Protein AF-A0A962DVQ3-F1 (afdb_monomer)

Mean predicted aligned error: 4.38 Å

Secondary structure (DSSP, 8-state):
--PSSSSS-EE-SS-EE--GGGHHHHHHHHHHHHHH-EEEE-TTT-PEEEEEEEES-TTS-----TT-SEEEEEEHHHHHHHHHHS---HHHHHHHHHHHHHHS---HHHH-TTHHHHHHHS---

Nearest PDB structures (foldseek):
  3wpa-assembly1_A  TM=2.291E-01  e=8.989E+00  Acinetobacter sp. Tol 5

Structure (mmCIF, N/CA/C/O backbone):
data_AF-A0A962DVQ3-F1
#
_entry.id   AF-A0A962DVQ3-F1
#
loop_
_atom_site.group_PDB
_atom_site.id
_atom_site.type_symbol
_atom_site.label_atom_id
_atom_site.label_alt_id
_atom_site.label_comp_id
_atom_site.label_asym_id
_atom_site.label_entity_id
_atom_site.label_seq_id
_atom_site.pdbx_PDB_ins_code
_atom_site.Cartn_x
_atom_site.Cartn_y
_atom_site.Cartn_z
_atom_site.occupancy
_atom_site.B_iso_or_equiv
_atom_site.auth_seq_id
_atom_site.auth_comp_id
_atom_site.auth_asym_id
_atom_site.auth_atom_id
_atom_site.pdbx_PDB_model_num
ATOM 1 N N . SER A 1 1 ? -4.264 12.320 -18.653 1.00 57.38 1 SER A N 1
ATOM 2 C CA . SER A 1 1 ? -4.548 10.875 -18.748 1.00 57.38 1 SER A CA 1
ATOM 3 C C . SER A 1 1 ? -4.050 10.388 -20.099 1.00 57.38 1 SER A C 1
ATOM 5 O O . SER A 1 1 ? -4.291 11.071 -21.086 1.00 57.38 1 SER A O 1
ATOM 7 N N . GLY A 1 2 ? -3.278 9.299 -20.144 1.00 62.03 2 GLY A N 1
ATOM 8 C CA . GLY A 1 2 ? -2.716 8.741 -21.387 1.00 62.03 2 GLY A CA 1
ATOM 9 C C . GLY A 1 2 ? -3.375 7.429 -21.812 1.00 62.03 2 GLY A C 1
ATOM 10 O O . GLY A 1 2 ? -4.384 7.027 -21.242 1.00 62.03 2 GLY A O 1
ATOM 11 N N . VAL A 1 3 ? -2.816 6.777 -22.833 1.00 67.75 3 VAL A N 1
ATOM 12 C CA . VAL A 1 3 ? -3.316 5.503 -23.381 1.00 67.75 3 VAL A CA 1
ATOM 13 C C . VAL A 1 3 ? -2.930 4.340 -22.461 1.00 67.75 3 VAL A C 1
ATOM 15 O O . VAL A 1 3 ? -1.868 4.362 -21.840 1.00 67.75 3 VAL A O 1
ATOM 18 N N . TYR A 1 4 ? -3.798 3.333 -22.364 1.00 65.19 4 TYR A N 1
ATOM 19 C CA . TYR A 1 4 ? -3.540 2.111 -21.606 1.00 65.19 4 TYR A CA 1
ATOM 20 C C . TYR A 1 4 ? -2.969 0.998 -22.499 1.00 65.19 4 TYR A C 1
ATOM 22 O O . TYR A 1 4 ? -3.558 0.740 -23.551 1.00 65.19 4 TYR A O 1
ATOM 30 N N . PRO A 1 5 ? -1.916 0.278 -22.066 1.00 63.97 5 PRO A N 1
ATOM 31 C CA . PRO A 1 5 ? -0.970 0.623 -20.994 1.00 63.97 5 PRO A CA 1
ATOM 32 C C . PRO A 1 5 ? 0.000 1.747 -21.431 1.00 63.97 5 PRO A C 1
ATOM 34 O O . PRO A 1 5 ? 0.342 1.834 -22.607 1.00 63.97 5 PRO A O 1
ATOM 37 N N . GLY A 1 6 ? 0.473 2.604 -20.509 1.00 65.12 6 GLY A N 1
ATOM 38 C CA . GLY A 1 6 ? 1.321 3.749 -20.888 1.00 65.12 6 GLY A CA 1
ATOM 39 C C . GLY A 1 6 ? 2.085 4.452 -19.756 1.00 65.12 6 GLY A C 1
ATOM 40 O O . GLY A 1 6 ? 1.982 4.096 -18.583 1.00 65.12 6 GLY A O 1
ATOM 41 N N . ASN A 1 7 ? 2.858 5.483 -20.123 1.00 80.00 7 ASN A N 1
ATOM 42 C CA . ASN A 1 7 ? 3.750 6.256 -19.235 1.00 80.00 7 ASN A CA 1
ATOM 43 C C . ASN A 1 7 ? 3.019 7.360 -18.446 1.00 80.00 7 ASN A C 1
ATOM 45 O O . ASN A 1 7 ? 3.555 8.439 -18.211 1.00 80.00 7 ASN A O 1
ATOM 49 N N . SER A 1 8 ? 1.763 7.130 -18.071 1.00 83.38 8 SER A N 1
ATOM 50 C CA . SER A 1 8 ? 0.958 8.100 -17.324 1.00 83.38 8 SER A CA 1
ATOM 51 C C . SER A 1 8 ? -0.114 7.390 -16.510 1.00 83.38 8 SER A C 1
ATOM 53 O O . SER A 1 8 ? -0.510 6.280 -16.866 1.00 83.38 8 SER A O 1
ATOM 55 N N . ASN A 1 9 ? -0.632 8.054 -15.477 1.00 86.56 9 ASN A N 1
ATOM 56 C CA . ASN A 1 9 ? -1.792 7.554 -14.746 1.00 86.56 9 ASN A CA 1
ATOM 57 C C . ASN A 1 9 ? -3.002 7.405 -15.685 1.00 86.56 9 ASN A C 1
ATOM 59 O O . ASN A 1 9 ? -3.260 8.262 -16.545 1.00 86.56 9 ASN A O 1
ATOM 63 N N . TRP A 1 10 ? -3.749 6.322 -15.489 1.00 89.00 10 TRP A N 1
ATOM 64 C CA . TRP A 1 10 ? -4.896 5.942 -16.304 1.00 89.00 10 TRP A CA 1
ATOM 65 C C . TRP A 1 10 ? -6.102 5.596 -15.430 1.00 89.00 10 TRP A C 1
ATOM 67 O O . TRP A 1 10 ? -5.964 5.012 -14.357 1.00 89.00 10 TRP A O 1
ATOM 77 N N . THR A 1 11 ? -7.297 5.950 -15.897 1.00 89.19 11 THR A N 1
ATOM 78 C CA . THR A 1 11 ? -8.564 5.554 -15.279 1.00 89.19 11 THR A CA 1
ATOM 79 C C . THR A 1 11 ? -9.638 5.387 -16.344 1.00 89.19 11 THR A C 1
ATOM 81 O O . THR A 1 11 ? -9.630 6.103 -17.345 1.00 89.19 11 THR A O 1
ATOM 84 N N . ASN A 1 12 ? -10.567 4.460 -16.113 1.00 89.19 12 ASN A N 1
ATOM 85 C CA . ASN A 1 12 ? -11.797 4.307 -16.897 1.00 89.19 12 ASN A CA 1
ATOM 86 C C . ASN A 1 12 ? -13.065 4.672 -16.102 1.00 89.19 12 ASN A C 1
ATOM 88 O O . ASN A 1 12 ? -14.163 4.315 -16.513 1.00 89.19 12 ASN A O 1
ATOM 92 N N . GLY A 1 13 ? -12.920 5.340 -14.953 1.00 86.31 13 GLY A N 1
ATOM 93 C CA . GLY A 1 13 ? -14.024 5.691 -14.053 1.00 86.31 13 GLY A CA 1
ATOM 94 C C . GLY A 1 13 ? -14.343 4.630 -12.995 1.00 86.31 13 GLY A C 1
ATOM 95 O O . GLY A 1 13 ? -14.849 4.984 -11.936 1.00 86.31 13 GLY A O 1
ATOM 96 N N . SER A 1 14 ? -13.987 3.362 -13.223 1.00 85.88 14 SER A N 1
ATOM 97 C CA . SER A 1 14 ? -14.163 2.275 -12.242 1.00 85.88 14 SER A CA 1
ATOM 98 C C . SER A 1 14 ? -12.846 1.786 -11.644 1.00 85.88 14 SER A C 1
ATOM 100 O O . SER A 1 14 ? -12.817 1.295 -10.522 1.00 85.88 14 SER A O 1
ATOM 102 N N . VAL A 1 15 ? -11.745 1.909 -12.385 1.00 86.88 15 VAL A N 1
ATOM 103 C CA . VAL A 1 15 ? -10.413 1.480 -11.957 1.00 86.88 15 VAL A CA 1
ATOM 104 C C . VAL A 1 15 ? -9.425 2.604 -12.211 1.00 86.88 15 VAL A C 1
ATOM 106 O O . VAL A 1 15 ? -9.448 3.226 -13.271 1.00 86.88 15 VAL A O 1
ATOM 109 N N . PHE A 1 16 ? -8.525 2.823 -11.256 1.00 89.56 16 PHE A N 1
ATOM 110 C CA . PHE A 1 16 ? -7.371 3.703 -11.392 1.00 89.56 16 PHE A CA 1
ATOM 111 C C . PHE A 1 16 ? -6.084 2.875 -11.423 1.00 89.56 16 PHE A C 1
ATOM 113 O O . PHE A 1 16 ? -5.925 1.929 -10.653 1.00 89.56 16 PHE A O 1
ATOM 120 N N . GLN A 1 17 ? -5.158 3.233 -12.308 1.00 90.38 17 GLN A N 1
ATOM 121 C CA . GLN A 1 17 ? -3.822 2.652 -12.370 1.00 90.38 17 GLN A CA 1
ATOM 122 C C . GLN A 1 17 ? -2.776 3.756 -12.464 1.00 90.38 17 GLN A C 1
ATOM 124 O O . GLN A 1 17 ? -2.943 4.736 -13.197 1.00 90.38 17 GLN A O 1
ATOM 129 N N . VAL A 1 18 ? -1.675 3.571 -11.743 1.00 91.25 18 VAL A N 1
ATOM 130 C CA . VAL A 1 18 ? -0.519 4.460 -11.839 1.00 91.25 18 VAL A CA 1
ATOM 131 C C . VAL A 1 18 ? 0.307 4.167 -13.089 1.00 91.25 18 VAL A C 1
ATOM 133 O O . VAL A 1 18 ? 0.247 3.070 -13.656 1.00 91.25 18 VAL A O 1
ATOM 136 N N . TRP A 1 19 ? 1.089 5.157 -13.521 1.00 89.00 19 TRP A N 1
ATOM 137 C CA . TRP A 1 19 ? 2.124 4.956 -14.537 1.00 89.00 19 TRP A CA 1
ATOM 138 C C . TRP A 1 19 ? 3.111 3.849 -14.127 1.00 89.00 19 TRP A C 1
ATOM 140 O O . TRP A 1 19 ? 3.304 3.564 -12.944 1.00 89.00 19 TRP A O 1
ATOM 150 N N . ARG A 1 20 ? 3.716 3.197 -15.123 1.00 88.38 20 ARG A N 1
ATOM 151 C CA . ARG A 1 20 ? 4.421 1.918 -14.940 1.00 88.38 20 ARG A CA 1
ATOM 152 C C . ARG A 1 20 ? 5.572 1.939 -13.918 1.00 88.38 20 ARG A C 1
ATOM 154 O O . ARG A 1 20 ? 5.785 0.920 -13.287 1.00 88.38 20 ARG A O 1
ATOM 161 N N . GLU A 1 21 ? 6.268 3.066 -13.757 1.00 88.44 21 GLU A N 1
ATOM 162 C CA . GLU A 1 21 ? 7.538 3.168 -13.005 1.00 88.44 21 GLU A CA 1
ATOM 163 C C . GLU A 1 21 ? 7.359 3.384 -11.494 1.00 88.44 21 GLU A C 1
ATOM 165 O O . GLU A 1 21 ? 8.332 3.586 -10.779 1.00 88.44 21 GLU A O 1
ATOM 170 N N . VAL A 1 22 ? 6.117 3.407 -10.997 1.00 92.44 22 VAL A N 1
ATOM 171 C CA . VAL A 1 22 ? 5.837 3.468 -9.545 1.00 92.44 22 VAL A CA 1
ATOM 172 C C . VAL A 1 22 ? 4.844 2.401 -9.104 1.00 92.44 22 VAL A C 1
ATOM 174 O O . VAL A 1 22 ? 4.267 2.490 -8.017 1.00 92.44 22 VAL A O 1
ATOM 177 N N . LYS A 1 23 ? 4.585 1.411 -9.961 1.00 95.31 23 LYS A N 1
ATOM 178 C CA . LYS A 1 23 ? 3.623 0.347 -9.669 1.00 95.31 23 LYS A CA 1
ATOM 179 C C . LYS A 1 23 ? 4.065 -0.455 -8.449 1.00 95.31 23 LYS A C 1
ATOM 181 O O . LYS A 1 23 ? 3.243 -0.696 -7.565 1.00 95.31 23 LYS A O 1
ATOM 186 N N . GLY A 1 24 ? 5.350 -0.779 -8.361 1.00 97.38 24 GLY A N 1
ATOM 187 C CA . GLY A 1 24 ? 5.954 -1.461 -7.224 1.00 97.38 24 GLY A CA 1
ATOM 188 C C . GLY A 1 24 ? 5.901 -0.613 -5.958 1.00 97.38 24 GLY A C 1
ATOM 189 O O . GLY A 1 24 ? 5.508 -1.109 -4.902 1.00 97.38 24 GLY A O 1
ATOM 190 N N . ASN A 1 25 ? 6.194 0.686 -6.070 1.00 97.00 25 ASN A N 1
ATOM 191 C CA . ASN A 1 25 ? 6.148 1.623 -4.942 1.00 97.00 25 ASN A CA 1
ATOM 192 C C . ASN A 1 25 ? 4.744 1.676 -4.328 1.00 97.00 25 ASN A C 1
ATOM 194 O O . ASN A 1 25 ? 4.584 1.632 -3.107 1.00 97.00 25 ASN A O 1
ATOM 198 N N . VAL A 1 26 ? 3.717 1.763 -5.181 1.00 97.00 26 VAL A N 1
ATOM 199 C CA . VAL A 1 26 ? 2.315 1.756 -4.751 1.00 97.00 26 VAL A CA 1
ATOM 200 C C . VAL A 1 26 ? 1.938 0.400 -4.172 1.00 97.00 26 VAL A C 1
ATOM 202 O O . VAL A 1 26 ? 1.306 0.368 -3.123 1.00 97.00 26 VAL A O 1
ATOM 205 N N . ALA A 1 27 ? 2.359 -0.710 -4.784 1.00 98.31 27 ALA A N 1
ATOM 206 C CA . ALA A 1 27 ? 2.106 -2.044 -4.244 1.00 98.31 27 ALA A CA 1
ATOM 207 C C . ALA A 1 27 ? 2.650 -2.196 -2.817 1.00 98.31 27 ALA A C 1
ATOM 209 O O . ALA A 1 27 ? 1.897 -2.536 -1.908 1.00 98.31 27 ALA A O 1
ATOM 210 N N . ARG A 1 28 ? 3.919 -1.837 -2.586 1.00 98.38 28 ARG A N 1
ATOM 211 C CA . ARG A 1 28 ? 4.543 -1.883 -1.253 1.00 98.38 28 ARG A CA 1
ATOM 212 C C . ARG A 1 28 ? 3.884 -0.937 -0.254 1.00 98.38 28 ARG A C 1
ATOM 214 O O . ARG A 1 28 ? 3.784 -1.278 0.922 1.00 98.38 28 ARG A O 1
ATOM 221 N N . ALA A 1 29 ? 3.422 0.235 -0.690 1.00 97.56 29 ALA A N 1
ATOM 222 C CA . ALA A 1 29 ? 2.650 1.130 0.171 1.00 97.56 29 ALA A CA 1
ATOM 223 C C . ALA A 1 29 ? 1.303 0.507 0.568 1.00 97.56 29 ALA A C 1
ATOM 225 O O . ALA A 1 29 ? 0.940 0.551 1.736 1.00 97.56 29 ALA A O 1
ATOM 226 N N . MET A 1 30 ? 0.596 -0.121 -0.373 1.00 98.19 30 MET A N 1
ATOM 227 C CA . MET A 1 30 ? -0.682 -0.783 -0.107 1.00 98.19 30 MET A CA 1
ATOM 228 C C . MET A 1 30 ? -0.530 -1.989 0.827 1.00 98.19 30 MET A C 1
ATOM 230 O O . MET A 1 30 ? -1.317 -2.113 1.758 1.00 98.19 30 MET A O 1
ATOM 234 N N . PHE A 1 31 ? 0.503 -2.823 0.646 1.00 98.44 31 PHE A N 1
ATOM 235 C CA . PHE A 1 31 ? 0.799 -3.918 1.580 1.00 98.44 31 PHE A CA 1
ATOM 236 C C . PHE A 1 31 ? 1.091 -3.404 2.986 1.00 98.44 31 PHE A C 1
ATOM 238 O O . PHE A 1 31 ? 0.649 -4.002 3.959 1.00 98.44 31 PHE A O 1
ATOM 245 N N . TYR A 1 32 ? 1.827 -2.294 3.102 1.00 97.81 32 TYR A N 1
ATOM 246 C CA . TYR A 1 32 ? 2.094 -1.671 4.396 1.00 97.81 32 TYR A CA 1
ATOM 247 C C . TYR A 1 32 ? 0.816 -1.186 5.077 1.00 97.81 32 TYR A C 1
ATOM 249 O O . TYR A 1 32 ? 0.662 -1.384 6.277 1.00 97.81 32 TYR A O 1
ATOM 257 N N . MET A 1 33 ? -0.093 -0.562 4.323 1.00 97.25 33 MET A N 1
ATOM 258 C CA . MET A 1 33 ? -1.365 -0.096 4.875 1.00 97.25 33 MET A CA 1
ATOM 259 C C . MET A 1 33 ? -2.219 -1.259 5.387 1.00 97.25 33 MET A C 1
ATOM 261 O O . MET A 1 33 ? -2.820 -1.103 6.441 1.00 97.25 33 MET A O 1
ATOM 265 N N . ASP A 1 34 ? -2.220 -2.398 4.688 1.00 97.62 34 ASP A N 1
ATOM 266 C CA . ASP A 1 34 ? -2.912 -3.626 5.106 1.00 97.62 34 ASP A CA 1
ATOM 267 C C . ASP A 1 34 ? -2.437 -4.084 6.495 1.00 97.62 34 ASP A C 1
ATOM 269 O O . ASP A 1 34 ? -3.213 -4.151 7.437 1.00 97.62 34 ASP A O 1
ATOM 273 N N . ILE A 1 35 ? -1.121 -4.257 6.668 1.00 94.88 35 ILE A N 1
ATOM 274 C CA . ILE A 1 35 ? -0.555 -4.780 7.925 1.00 94.88 35 ILE A CA 1
ATOM 275 C C . ILE A 1 35 ? -0.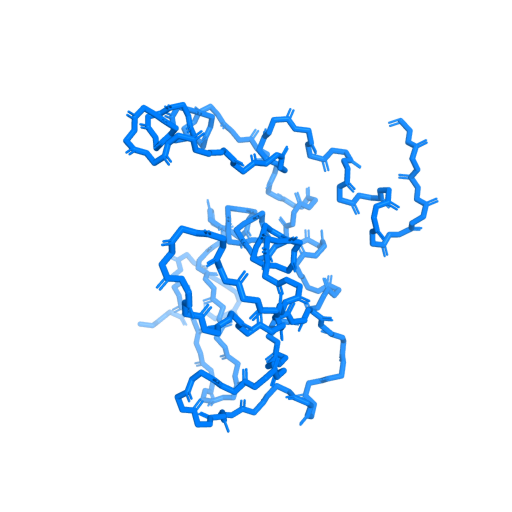497 -3.752 9.059 1.00 94.88 35 ILE A C 1
ATOM 277 O O . ILE A 1 35 ? -0.425 -4.105 10.235 1.00 94.88 35 ILE A O 1
ATOM 281 N N . ARG A 1 36 ? -0.406 -2.455 8.734 1.00 94.00 36 ARG A N 1
ATOM 282 C CA . ARG A 1 36 ? -0.289 -1.403 9.752 1.00 94.00 36 ARG A CA 1
ATOM 283 C C . ARG A 1 36 ? -1.648 -1.122 10.372 1.00 94.00 36 ARG A C 1
ATOM 285 O O . ARG A 1 36 ? -1.697 -0.758 11.547 1.00 94.00 36 ARG A O 1
ATOM 292 N N . PHE A 1 37 ? -2.718 -1.226 9.595 1.00 94.06 37 PHE A N 1
ATOM 293 C CA . PHE A 1 37 ? -4.063 -0.853 10.002 1.00 94.06 37 PHE A CA 1
ATOM 294 C C . PHE A 1 37 ? -4.935 -2.103 10.110 1.00 94.06 37 PHE A C 1
ATOM 296 O O . PHE A 1 37 ? -5.773 -2.353 9.260 1.00 94.06 37 PHE A O 1
ATOM 303 N N . GLU A 1 38 ? -4.753 -2.848 11.199 1.00 93.56 38 GLU A N 1
ATOM 304 C CA . GLU A 1 38 ? -5.522 -4.059 11.551 1.00 93.56 38 GLU A CA 1
ATOM 305 C C . GLU A 1 38 ? -6.757 -3.726 12.426 1.00 93.56 38 GLU A C 1
ATOM 307 O O . GLU A 1 38 ? -7.346 -4.587 13.082 1.00 93.56 38 GLU A O 1
ATOM 312 N N . GLY A 1 39 ? -7.136 -2.445 12.487 1.00 93.94 39 GLY A N 1
ATOM 313 C CA . GLY A 1 39 ? -8.180 -1.933 13.368 1.00 93.94 39 GLY A CA 1
ATOM 314 C C . GLY A 1 39 ? -7.740 -1.716 14.821 1.00 93.94 39 GLY A C 1
ATOM 315 O O . GLY A 1 39 ? -6.586 -1.904 15.200 1.00 93.94 39 GLY A O 1
ATOM 316 N N . GLY A 1 40 ? -8.690 -1.304 15.663 1.00 93.12 40 GLY A N 1
ATOM 317 C CA . GLY A 1 40 ? -8.484 -1.131 17.103 1.00 93.12 40 GLY A CA 1
ATOM 318 C C . GLY A 1 40 ? -8.404 0.330 17.537 1.00 93.12 40 GLY A C 1
ATOM 319 O O . GLY A 1 40 ? -9.091 1.190 16.986 1.00 93.12 40 GLY A O 1
ATOM 320 N N . ILE A 1 41 ? -7.617 0.601 18.581 1.00 92.75 41 ILE A N 1
ATOM 321 C CA . ILE A 1 41 ? -7.438 1.937 19.159 1.00 92.75 41 ILE A CA 1
ATOM 322 C C . ILE A 1 41 ? -5.950 2.277 19.161 1.00 92.75 41 ILE A C 1
ATOM 324 O O . ILE A 1 41 ? -5.144 1.552 19.746 1.00 92.75 41 ILE A O 1
ATOM 328 N N . HIS A 1 42 ? -5.596 3.417 18.574 1.00 89.56 42 HIS A N 1
ATOM 329 C CA . HIS A 1 42 ? -4.223 3.892 18.547 1.00 89.56 42 HIS A CA 1
ATOM 330 C C . HIS A 1 42 ? -3.721 4.175 19.970 1.00 89.56 42 HIS A C 1
ATOM 332 O O . HIS A 1 42 ? -4.261 5.030 20.676 1.00 89.56 42 HIS A O 1
ATOM 338 N N . GLY A 1 43 ? -2.645 3.496 20.378 1.00 87.75 43 GLY A N 1
ATOM 339 C CA . GLY A 1 43 ? -2.179 3.478 21.770 1.00 87.75 43 GLY A CA 1
ATOM 340 C C . GLY A 1 43 ? -1.753 4.829 22.356 1.00 87.75 43 GLY A C 1
ATOM 341 O O . GLY A 1 43 ? -1.715 4.971 23.573 1.00 87.75 43 GLY A O 1
ATOM 342 N N . VAL A 1 44 ? -1.451 5.828 21.518 1.00 87.19 44 VAL A N 1
ATOM 343 C CA . VAL A 1 44 ? -1.048 7.171 21.979 1.00 87.19 44 VAL A CA 1
ATOM 344 C C . VAL A 1 44 ? -2.188 8.180 21.876 1.00 87.19 44 VAL A C 1
ATOM 346 O O . VAL A 1 44 ? -2.403 8.966 22.792 1.00 87.19 44 VAL A O 1
ATOM 349 N N . SER A 1 45 ? -2.921 8.185 20.762 1.00 90.50 45 SER A N 1
ATOM 350 C CA . SER A 1 45 ? -3.961 9.198 20.522 1.00 90.50 45 SER A CA 1
ATOM 351 C C . SER A 1 45 ? -5.337 8.787 21.042 1.00 90.50 45 SER A C 1
ATOM 353 O O . SER A 1 45 ? -6.220 9.637 21.120 1.00 90.50 45 SER A O 1
ATOM 355 N N . GLY A 1 46 ? -5.552 7.504 21.351 1.00 92.56 46 GLY A N 1
ATOM 356 C CA . GLY A 1 46 ? -6.864 6.967 21.716 1.00 92.56 46 GLY A CA 1
ATOM 357 C C . GLY A 1 46 ? -7.880 6.981 20.569 1.00 92.56 46 GLY A C 1
ATOM 358 O O . GLY A 1 46 ? -9.058 6.708 20.790 1.00 92.56 46 GLY A O 1
ATOM 359 N N . ALA A 1 47 ? -7.453 7.317 19.348 1.00 91.38 47 ALA A N 1
ATOM 360 C CA . ALA A 1 47 ? -8.321 7.339 18.181 1.00 91.38 47 ALA A CA 1
ATOM 361 C C . ALA A 1 47 ? -8.610 5.913 17.701 1.00 91.38 47 ALA A C 1
ATOM 363 O O . ALA A 1 47 ? -7.717 5.068 17.708 1.00 91.38 47 ALA A O 1
ATOM 364 N N . ALA A 1 48 ? -9.839 5.665 17.244 1.00 93.25 48 ALA A N 1
ATOM 365 C CA . ALA A 1 48 ? -10.156 4.427 16.543 1.00 93.25 48 ALA A CA 1
ATOM 366 C C . ALA A 1 48 ? -9.366 4.351 15.233 1.00 93.25 48 ALA A C 1
ATOM 368 O O . ALA A 1 48 ? -9.353 5.319 14.467 1.00 93.25 48 ALA A O 1
ATOM 369 N N . GLU A 1 49 ? -8.728 3.213 14.990 1.00 94.00 49 GLU A N 1
ATOM 370 C CA . GLU A 1 49 ? -8.035 2.905 13.745 1.00 94.00 49 GLU A CA 1
ATOM 371 C C . GLU A 1 49 ? -8.925 1.994 12.885 1.00 94.00 49 GLU A C 1
ATOM 373 O O . GLU A 1 49 ? -9.578 1.094 13.425 1.00 94.00 49 GLU A O 1
ATOM 378 N N . PRO A 1 50 ? -8.987 2.225 11.564 1.00 94.94 50 PRO A N 1
ATOM 379 C CA . PRO A 1 50 ? -9.694 1.338 10.657 1.00 94.94 50 PRO A CA 1
ATOM 380 C C . PRO A 1 50 ? -8.895 0.051 10.444 1.00 94.94 50 PRO A C 1
ATOM 382 O O . PRO A 1 50 ? -7.669 0.043 10.548 1.00 94.94 50 PRO A O 1
ATOM 385 N N . ASP A 1 51 ? -9.601 -1.017 10.106 1.00 96.38 51 ASP A N 1
ATOM 386 C CA . ASP A 1 51 ? -9.042 -2.253 9.569 1.00 96.38 51 ASP A CA 1
ATOM 387 C C . ASP A 1 51 ? -9.062 -2.168 8.036 1.00 96.38 51 ASP A C 1
ATOM 389 O O . ASP A 1 51 ? -10.124 -2.216 7.400 1.00 96.38 51 ASP A O 1
ATOM 393 N N . LEU A 1 52 ? -7.897 -1.921 7.445 1.00 97.06 52 LEU A N 1
ATOM 394 C CA . LEU A 1 52 ? -7.734 -1.802 6.005 1.00 97.06 52 LEU A CA 1
ATOM 395 C C . LEU A 1 52 ? -7.360 -3.159 5.433 1.00 97.06 52 LEU A C 1
ATOM 397 O O . LEU A 1 52 ? -6.387 -3.749 5.873 1.00 97.06 52 LEU A O 1
ATOM 401 N N . ARG A 1 53 ? -8.115 -3.620 4.428 1.00 97.69 53 ARG A N 1
ATOM 402 C CA . ARG A 1 53 ? -7.966 -4.975 3.885 1.00 97.69 53 ARG A CA 1
ATOM 403 C C . ARG A 1 53 ? -7.773 -5.007 2.379 1.00 97.69 53 ARG A C 1
ATOM 405 O O . ARG A 1 53 ? -8.636 -4.551 1.621 1.00 97.69 53 ARG A O 1
ATOM 412 N N . LEU A 1 54 ? -6.690 -5.623 1.926 1.00 98.00 54 LEU A N 1
ATOM 413 C CA . LEU A 1 54 ? -6.499 -6.007 0.534 1.00 98.00 54 LEU A CA 1
ATOM 414 C C . LEU A 1 54 ? -7.437 -7.155 0.152 1.00 98.00 54 LEU A C 1
ATOM 416 O O . LEU A 1 54 ? -7.672 -8.086 0.920 1.00 98.00 54 LEU A O 1
ATOM 420 N N . THR A 1 55 ? -7.988 -7.117 -1.063 1.00 97.62 55 THR A N 1
ATOM 421 C CA . THR A 1 55 ? -8.913 -8.163 -1.529 1.00 97.62 55 THR A CA 1
ATOM 422 C C . THR A 1 55 ? -8.814 -8.406 -3.029 1.00 97.62 55 THR A C 1
ATOM 424 O O . THR A 1 55 ? -8.386 -7.551 -3.796 1.00 97.62 55 THR A O 1
ATOM 427 N N . ASN A 1 56 ? -9.218 -9.592 -3.481 1.00 97.44 56 ASN A N 1
ATOM 428 C CA . ASN A 1 56 ? -9.460 -9.852 -4.903 1.00 97.44 56 ASN A CA 1
ATOM 429 C C . ASN A 1 56 ? -10.922 -9.626 -5.305 1.00 97.44 56 ASN A C 1
ATOM 431 O O . ASN A 1 56 ? -11.207 -9.505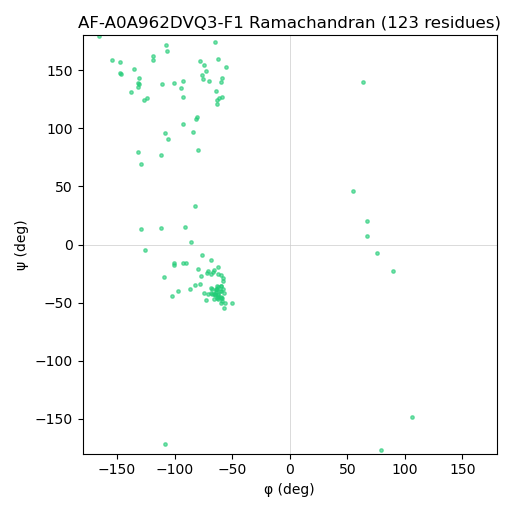 -6.499 1.00 97.44 56 ASN A O 1
ATOM 435 N N . ASP A 1 57 ? -11.827 -9.551 -4.329 1.00 97.00 57 ASP A N 1
ATOM 436 C CA . ASP A 1 57 ? -13.234 -9.254 -4.553 1.00 97.00 57 ASP A CA 1
ATOM 437 C C . ASP A 1 57 ? -13.435 -7.741 -4.644 1.00 97.00 57 ASP A C 1
ATOM 439 O O . ASP A 1 57 ? -13.545 -7.025 -3.647 1.00 97.00 57 ASP A O 1
ATOM 443 N N . THR A 1 58 ? -13.480 -7.242 -5.877 1.00 93.88 58 THR A N 1
ATOM 444 C CA . THR A 1 58 ? -13.640 -5.813 -6.142 1.00 93.88 58 THR A CA 1
ATOM 445 C C . THR A 1 58 ? -15.013 -5.275 -5.750 1.00 93.88 58 THR A C 1
ATOM 447 O O . THR A 1 58 ? -15.165 -4.061 -5.695 1.00 93.88 58 THR A O 1
ATOM 450 N N . SER A 1 59 ? -16.008 -6.130 -5.474 1.00 95.06 59 SER A N 1
ATOM 451 C CA . SER A 1 59 ? -17.327 -5.671 -5.018 1.00 95.06 59 SER A CA 1
ATOM 452 C C . SER A 1 59 ? -17.303 -5.122 -3.588 1.00 95.06 59 SER A C 1
ATOM 454 O O . SER A 1 59 ? -18.135 -4.290 -3.234 1.00 95.06 59 SER A O 1
ATOM 456 N N . LEU A 1 60 ? -16.310 -5.531 -2.790 1.00 95.81 60 LEU A N 1
ATOM 457 C CA . LEU A 1 60 ? -16.089 -5.033 -1.432 1.00 95.81 60 LEU A CA 1
ATOM 458 C C . LEU A 1 60 ? -15.386 -3.668 -1.409 1.00 95.81 60 LEU A C 1
ATOM 460 O O . LEU A 1 60 ? -15.480 -2.944 -0.418 1.00 95.81 60 LEU A O 1
ATOM 464 N N . ILE A 1 61 ? -14.688 -3.309 -2.493 1.00 94.44 61 ILE A N 1
ATOM 465 C CA . ILE A 1 61 ? -13.954 -2.046 -2.629 1.00 94.44 61 ILE A CA 1
ATOM 466 C C . ILE A 1 61 ? -14.955 -0.940 -2.979 1.00 94.44 61 ILE A C 1
ATOM 468 O O . ILE A 1 61 ? -15.136 -0.562 -4.136 1.00 94.44 61 ILE A O 1
ATOM 472 N N . THR A 1 62 ? -15.627 -0.437 -1.950 1.00 92.94 62 THR A N 1
ATOM 473 C CA . THR A 1 62 ? -16.630 0.626 -2.045 1.00 92.94 62 THR A CA 1
ATOM 474 C C . THR A 1 62 ? -16.204 1.851 -1.247 1.00 92.94 62 THR A C 1
ATOM 476 O O . THR A 1 62 ? -15.406 1.770 -0.315 1.00 92.94 62 THR A O 1
ATOM 479 N N . GLN A 1 63 ? -16.774 3.006 -1.585 1.00 90.25 63 GLN A N 1
ATOM 480 C CA . GLN A 1 63 ? -16.659 4.184 -0.741 1.00 90.25 63 GLN A CA 1
ATOM 481 C C . GLN A 1 63 ? -17.341 3.914 0.605 1.00 90.25 63 GLN A C 1
ATOM 483 O O . GLN A 1 63 ? -18.523 3.570 0.658 1.00 90.25 63 GLN A O 1
ATOM 488 N N . THR A 1 64 ? -16.595 4.086 1.691 1.00 90.25 64 THR A N 1
ATOM 489 C CA . THR A 1 64 ? -17.104 4.010 3.063 1.00 90.25 64 THR A CA 1
ATOM 490 C C . THR A 1 64 ? -17.186 5.405 3.683 1.00 90.25 64 THR A C 1
ATOM 492 O O . THR A 1 64 ? -16.627 6.372 3.161 1.00 90.25 64 THR A O 1
ATOM 495 N N . GLY A 1 65 ? -17.885 5.522 4.816 1.00 86.38 65 GLY A N 1
ATOM 496 C CA . GLY A 1 65 ? -17.867 6.741 5.626 1.00 86.38 65 GLY A CA 1
ATOM 497 C C . GLY A 1 65 ? -16.489 7.029 6.234 1.00 86.38 65 GLY A C 1
ATOM 498 O O . GLY A 1 65 ? -15.557 6.226 6.132 1.00 86.38 65 GLY A O 1
ATOM 499 N N . SER A 1 66 ? -16.363 8.181 6.893 1.00 86.50 66 SER A N 1
ATOM 500 C CA . SER A 1 66 ? -15.140 8.565 7.602 1.00 86.50 66 SER A CA 1
ATOM 501 C C . SER A 1 66 ? -14.822 7.579 8.730 1.00 86.50 66 SER A C 1
ATOM 503 O O . SER A 1 66 ? -15.655 7.360 9.604 1.00 86.50 66 SER A O 1
ATOM 505 N N . ASN A 1 67 ? -13.605 7.030 8.718 1.00 86.44 67 ASN A N 1
ATOM 506 C CA . ASN A 1 67 ? -13.087 6.107 9.733 1.00 86.44 67 ASN A CA 1
ATOM 507 C C . ASN A 1 67 ? -13.971 4.867 9.976 1.00 86.44 67 ASN A C 1
ATOM 509 O O . ASN A 1 67 ? -14.277 4.515 11.115 1.00 86.44 67 ASN A O 1
ATOM 513 N N . ALA A 1 68 ? -14.428 4.230 8.893 1.00 91.56 68 ALA A N 1
ATOM 514 C CA . ALA A 1 68 ? -15.149 2.965 8.978 1.00 91.56 68 ALA A CA 1
ATOM 515 C C . ALA A 1 68 ? -14.295 1.887 9.666 1.00 91.56 68 ALA A C 1
ATOM 517 O O . ALA A 1 68 ? -13.090 1.822 9.447 1.00 91.56 68 ALA A O 1
ATOM 518 N N . ALA A 1 69 ? -14.932 1.023 10.463 1.00 93.12 69 ALA A N 1
ATOM 519 C CA . ALA A 1 69 ? -14.228 -0.019 11.213 1.00 93.12 69 ALA A CA 1
ATOM 520 C C . ALA A 1 69 ? -13.458 -0.988 10.305 1.00 93.12 69 ALA A C 1
ATOM 522 O O . ALA A 1 69 ? -12.376 -1.414 10.675 1.00 93.12 69 ALA A O 1
ATOM 523 N N . VAL A 1 70 ? -14.004 -1.303 9.125 1.00 95.38 70 VAL A N 1
ATOM 524 C CA . VAL A 1 70 ? -13.346 -2.097 8.081 1.00 95.38 70 VAL A CA 1
ATOM 525 C C . VAL A 1 70 ? -13.507 -1.375 6.748 1.00 95.38 70 VAL A C 1
ATOM 527 O O . VAL A 1 70 ? -14.611 -0.924 6.424 1.00 95.38 70 VAL A O 1
ATOM 530 N N . ALA A 1 71 ? -12.439 -1.295 5.959 1.00 96.31 71 ALA A N 1
ATOM 531 C CA . ALA A 1 71 ? -12.480 -0.805 4.587 1.00 96.31 71 ALA A CA 1
ATOM 532 C C . ALA A 1 71 ? -11.609 -1.674 3.674 1.00 96.31 71 ALA A C 1
ATOM 534 O O . ALA A 1 71 ? -10.446 -1.941 3.963 1.00 96.31 71 ALA A O 1
ATOM 535 N N . TYR A 1 72 ? -12.173 -2.095 2.542 1.00 96.94 72 TYR A N 1
ATOM 536 C CA . TYR A 1 72 ? -11.447 -2.880 1.550 1.00 96.94 72 TYR A CA 1
ATOM 537 C C . TYR A 1 72 ? -10.827 -1.973 0.496 1.00 96.94 72 TYR A C 1
ATOM 539 O O . TYR A 1 72 ? -11.442 -1.007 0.039 1.00 96.94 72 TYR A O 1
ATOM 547 N N . MET A 1 73 ? -9.613 -2.300 0.078 1.00 95.62 73 MET A N 1
ATOM 548 C CA . MET A 1 73 ? -8.830 -1.471 -0.829 1.00 95.62 73 MET A CA 1
ATOM 549 C C . MET A 1 73 ? -7.965 -2.336 -1.737 1.00 95.62 73 MET A C 1
ATOM 551 O O . MET A 1 73 ? -7.477 -3.362 -1.302 1.00 95.62 73 MET A O 1
ATOM 555 N N . GLY A 1 74 ? -7.730 -1.900 -2.977 1.00 95.25 74 GLY A N 1
ATOM 556 C CA . GLY A 1 74 ? -6.755 -2.515 -3.886 1.00 95.25 74 GLY A CA 1
ATOM 557 C C . GLY A 1 74 ? -7.045 -3.966 -4.306 1.00 95.25 74 GLY A C 1
ATOM 558 O O . GLY A 1 74 ? -7.435 -4.817 -3.518 1.00 95.25 74 GLY A O 1
ATOM 559 N N . LYS A 1 75 ? -6.796 -4.292 -5.580 1.00 97.19 75 LYS A N 1
ATOM 560 C CA . LYS A 1 75 ? -6.876 -5.686 -6.034 1.00 97.19 75 LYS A CA 1
ATOM 561 C C . LYS A 1 75 ? -5.586 -6.425 -5.676 1.00 97.19 75 LYS A C 1
ATOM 563 O O . LYS A 1 75 ? -4.567 -6.186 -6.327 1.00 97.19 75 LYS A O 1
ATOM 568 N N . LEU A 1 76 ? -5.636 -7.325 -4.693 1.00 98.00 76 LEU A N 1
ATOM 569 C CA . LEU A 1 76 ? -4.462 -8.027 -4.156 1.00 98.00 76 LEU A CA 1
ATOM 570 C C . LEU A 1 76 ? -3.600 -8.661 -5.258 1.00 98.00 76 LEU A C 1
ATOM 572 O O . LEU A 1 76 ? -2.405 -8.394 -5.337 1.00 98.00 76 LEU A O 1
ATOM 576 N N . SER A 1 77 ? -4.206 -9.426 -6.170 1.00 97.69 77 SER A N 1
ATOM 577 C CA . SER A 1 77 ? -3.484 -10.096 -7.259 1.00 97.69 77 SER A CA 1
ATOM 578 C C . SER A 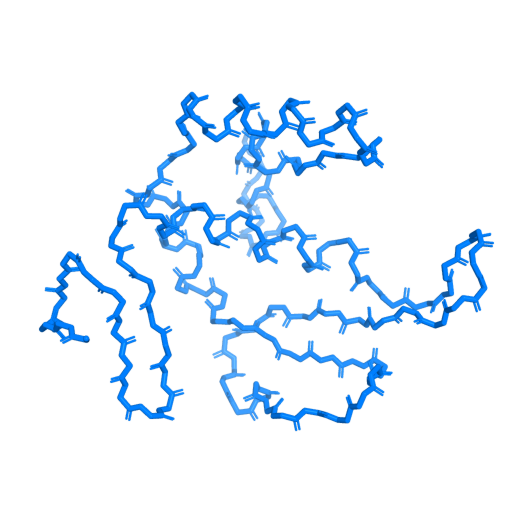1 77 ? -2.736 -9.116 -8.168 1.00 97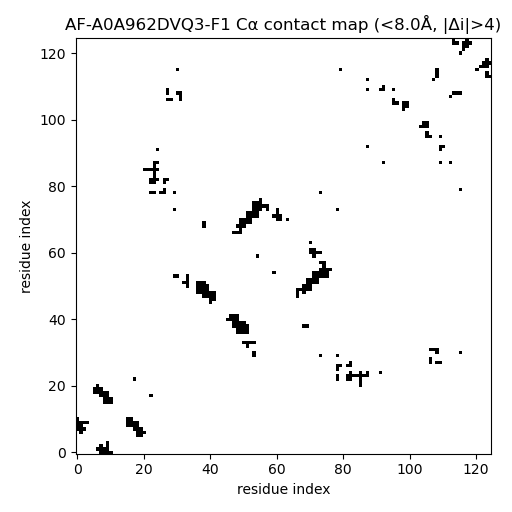.69 77 SER A C 1
ATOM 580 O O . SER A 1 77 ? -1.652 -9.416 -8.655 1.00 97.69 77 SER A O 1
ATOM 582 N N . THR A 1 78 ? -3.314 -7.935 -8.407 1.00 97.00 78 THR A N 1
ATOM 583 C CA . THR A 1 78 ? -2.691 -6.893 -9.232 1.00 97.00 78 THR A CA 1
ATOM 584 C C . THR A 1 78 ? -1.496 -6.280 -8.514 1.00 97.00 78 THR A C 1
ATOM 586 O O . THR A 1 78 ? -0.464 -6.064 -9.139 1.00 97.00 78 THR A O 1
ATOM 589 N N . LEU A 1 79 ? -1.623 -6.012 -7.213 1.00 98.19 79 LEU A N 1
ATOM 590 C CA . LEU A 1 79 ? -0.541 -5.440 -6.413 1.00 98.19 79 LEU A CA 1
ATOM 591 C C . LEU A 1 79 ? 0.620 -6.428 -6.262 1.00 98.19 79 LEU A C 1
ATOM 593 O O . LEU A 1 79 ? 1.770 -6.019 -6.374 1.00 98.1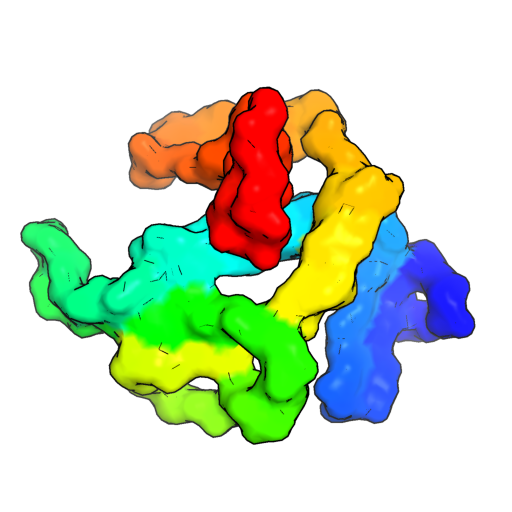9 79 LEU A O 1
ATOM 597 N N . LEU A 1 80 ? 0.332 -7.723 -6.095 1.00 98.19 80 LEU A N 1
ATOM 598 C CA . LEU A 1 80 ? 1.351 -8.777 -6.109 1.00 98.19 80 LEU A CA 1
ATOM 599 C C . LEU A 1 80 ? 2.116 -8.791 -7.436 1.00 98.19 80 LEU A C 1
ATOM 601 O O . LEU A 1 80 ? 3.343 -8.788 -7.433 1.00 98.19 80 LEU A O 1
ATOM 605 N N . GLN A 1 81 ? 1.410 -8.719 -8.567 1.00 97.25 81 GLN A N 1
ATOM 606 C CA . GLN A 1 81 ? 2.066 -8.648 -9.873 1.00 97.25 81 GLN A CA 1
ATOM 607 C C . GLN A 1 81 ? 2.921 -7.382 -10.013 1.00 97.25 81 GLN A C 1
ATOM 609 O O . GLN A 1 81 ? 4.063 -7.452 -10.447 1.00 97.25 81 GLN A O 1
ATOM 614 N N . TRP A 1 82 ? 2.400 -6.224 -9.603 1.00 97.38 82 TRP A N 1
ATOM 615 C CA . TRP A 1 82 ? 3.136 -4.958 -9.657 1.00 97.38 82 TRP A CA 1
ATOM 616 C C . TRP A 1 82 ? 4.393 -4.965 -8.793 1.00 97.38 82 TRP A C 1
ATOM 618 O O . TRP A 1 82 ? 5.400 -4.390 -9.184 1.00 97.38 82 TRP A O 1
ATOM 628 N N . HIS A 1 83 ? 4.343 -5.617 -7.635 1.00 97.44 83 HIS A N 1
ATOM 629 C CA . HIS A 1 83 ? 5.497 -5.785 -6.765 1.00 97.44 83 HIS A CA 1
ATOM 630 C C . HIS A 1 83 ? 6.604 -6.631 -7.408 1.00 97.44 83 HIS A C 1
ATOM 632 O O . HIS A 1 83 ? 7.777 -6.306 -7.241 1.00 97.44 83 HIS A O 1
ATOM 638 N N . LEU A 1 84 ? 6.235 -7.679 -8.153 1.00 96.50 84 LEU A N 1
ATOM 639 C CA . LEU A 1 84 ? 7.183 -8.534 -8.872 1.00 96.50 84 LEU A CA 1
ATOM 640 C C . LEU A 1 84 ? 7.755 -7.849 -10.121 1.00 96.50 84 LEU A C 1
ATOM 642 O O . LEU A 1 84 ? 8.950 -7.955 -10.384 1.00 96.50 84 LEU A O 1
ATOM 646 N N . ASP A 1 85 ? 6.909 -7.142 -10.872 1.00 95.88 85 ASP A N 1
ATOM 647 C CA . ASP A 1 85 ? 7.297 -6.468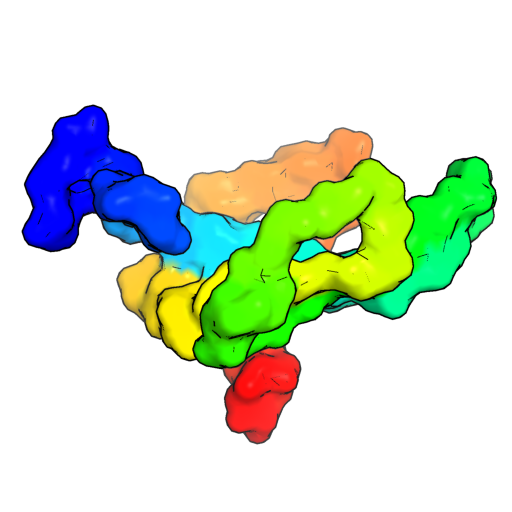 -12.118 1.00 95.88 85 ASP A CA 1
ATOM 648 C C . ASP A 1 85 ? 8.169 -5.222 -11.878 1.00 95.88 85 ASP A C 1
ATOM 650 O O . ASP A 1 85 ? 8.918 -4.817 -12.767 1.00 95.88 85 ASP A O 1
ATOM 654 N N . ASP A 1 86 ? 8.063 -4.604 -10.697 1.00 96.19 86 ASP A N 1
ATOM 655 C CA . ASP A 1 86 ? 8.764 -3.372 -10.315 1.00 96.19 86 ASP A CA 1
ATOM 656 C C . ASP A 1 86 ? 9.436 -3.526 -8.926 1.00 96.19 86 ASP A C 1
ATOM 658 O O . ASP A 1 86 ? 8.889 -3.107 -7.889 1.00 96.19 86 ASP A O 1
ATOM 662 N N . PRO A 1 87 ? 10.614 -4.188 -8.873 1.00 96.75 87 PRO A N 1
ATOM 663 C CA . PRO A 1 87 ? 11.353 -4.435 -7.636 1.00 96.75 87 PRO A CA 1
ATOM 664 C C . PRO A 1 87 ? 11.801 -3.151 -6.930 1.00 96.75 87 PRO A C 1
ATOM 666 O O . PRO A 1 87 ? 11.932 -2.093 -7.540 1.00 96.75 87 PRO A O 1
ATOM 669 N N . VAL A 1 88 ? 12.094 -3.255 -5.630 1.00 97.38 88 VAL A N 1
ATOM 670 C CA . VAL A 1 88 ? 12.587 -2.119 -4.835 1.00 97.38 88 VAL A CA 1
ATOM 671 C C . VAL A 1 88 ? 13.881 -1.566 -5.430 1.00 97.38 88 VAL A C 1
ATOM 673 O O . VAL A 1 88 ? 14.869 -2.296 -5.563 1.00 97.38 88 VAL A O 1
ATOM 676 N N . ASN A 1 89 ? 13.904 -0.259 -5.682 1.00 95.62 89 ASN A N 1
ATOM 677 C CA . ASN A 1 89 ? 15.100 0.463 -6.112 1.00 95.62 89 ASN A CA 1
ATOM 678 C C . ASN A 1 89 ? 15.685 1.366 -5.008 1.00 95.62 89 ASN A C 1
ATOM 680 O O . ASN A 1 89 ? 15.093 1.582 -3.949 1.00 95.62 89 ASN A O 1
ATOM 684 N N . ASP A 1 90 ? 16.866 1.925 -5.265 1.00 97.19 90 ASP A N 1
ATOM 685 C CA . ASP A 1 90 ? 17.599 2.723 -4.274 1.00 97.19 90 ASP A CA 1
ATOM 686 C C . ASP A 1 90 ? 16.917 4.053 -3.941 1.00 97.19 90 ASP A C 1
ATOM 688 O O . ASP A 1 90 ? 17.058 4.563 -2.831 1.00 97.19 90 ASP A O 1
ATOM 692 N N . THR A 1 91 ? 16.117 4.595 -4.864 1.00 95.88 91 THR A N 1
ATOM 693 C CA . THR A 1 91 ? 15.329 5.806 -4.595 1.00 95.88 91 THR A CA 1
ATOM 694 C C . THR A 1 91 ? 14.230 5.516 -3.572 1.00 95.88 91 THR A C 1
ATOM 696 O O . THR A 1 91 ? 13.959 6.340 -2.698 1.00 95.88 91 THR A O 1
ATOM 699 N N . GLU A 1 92 ? 13.613 4.334 -3.626 1.00 96.56 92 GLU A N 1
ATOM 700 C CA . GLU A 1 92 ? 12.655 3.905 -2.609 1.00 96.56 92 GLU A CA 1
ATOM 701 C C . GLU A 1 92 ? 13.298 3.641 -1.256 1.00 96.56 92 GLU A C 1
ATOM 703 O O . GLU A 1 92 ? 12.720 4.055 -0.251 1.00 96.56 92 GLU A O 1
ATOM 708 N N . ARG A 1 93 ? 14.475 3.002 -1.224 1.00 97.69 93 ARG A N 1
ATOM 709 C CA . ARG A 1 93 ? 15.226 2.791 0.024 1.00 97.69 93 ARG A CA 1
ATOM 710 C C . ARG A 1 93 ? 15.576 4.121 0.679 1.00 97.69 93 ARG A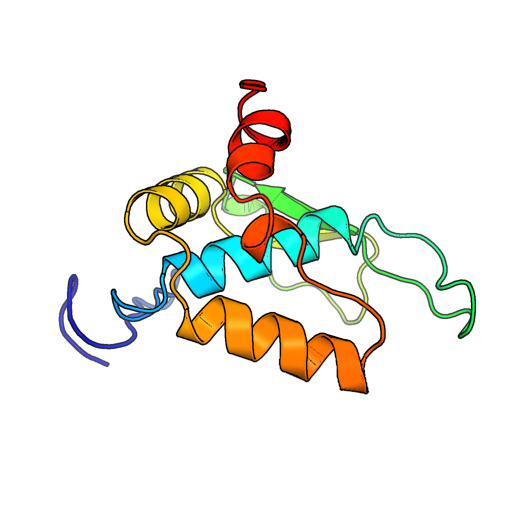 C 1
ATOM 712 O O . ARG A 1 93 ? 15.200 4.342 1.824 1.00 97.69 93 ARG A O 1
ATOM 719 N N . LEU A 1 94 ? 16.148 5.054 -0.087 1.00 97.75 94 LEU A N 1
ATOM 720 C CA . LEU A 1 94 ? 16.466 6.397 0.399 1.00 97.75 94 LEU A CA 1
ATOM 721 C C . LEU A 1 94 ? 15.223 7.117 0.937 1.00 97.75 94 LEU A C 1
ATOM 723 O O . LEU A 1 94 ? 15.270 7.762 1.983 1.00 97.75 94 LEU A O 1
ATOM 727 N N . ARG A 1 95 ? 14.086 7.003 0.244 1.00 96.38 95 ARG A N 1
ATOM 728 C CA . ARG A 1 95 ? 12.824 7.579 0.719 1.00 96.38 95 ARG A CA 1
ATOM 729 C C . ARG A 1 95 ? 12.353 6.922 2.021 1.00 96.38 95 ARG A C 1
ATOM 731 O O . ARG A 1 95 ? 11.854 7.639 2.883 1.00 96.38 95 ARG A O 1
ATOM 738 N N . ASN A 1 96 ? 12.481 5.602 2.162 1.00 97.44 96 ASN A N 1
ATOM 739 C CA . ASN A 1 96 ? 12.117 4.875 3.382 1.00 97.44 96 ASN A CA 1
ATOM 740 C C . ASN A 1 96 ? 12.984 5.327 4.567 1.00 97.44 96 ASN A C 1
ATOM 742 O O . ASN A 1 96 ? 12.438 5.668 5.614 1.00 97.44 96 ASN A O 1
ATOM 746 N N . ASP A 1 97 ? 14.299 5.440 4.359 1.00 97.81 97 ASP A N 1
ATOM 747 C CA . ASP A 1 97 ? 15.247 5.933 5.363 1.00 97.81 97 ASP A CA 1
ATOM 748 C C . ASP A 1 97 ? 14.886 7.353 5.815 1.00 97.81 97 ASP A C 1
ATOM 750 O O . ASP A 1 97 ? 14.760 7.622 7.010 1.00 97.81 97 ASP A O 1
ATOM 754 N N . LEU A 1 98 ? 14.641 8.262 4.864 1.00 97.31 98 LEU A N 1
ATOM 755 C CA . LEU A 1 98 ? 14.261 9.642 5.169 1.00 97.31 98 LEU A CA 1
ATOM 756 C C . LEU A 1 98 ? 12.935 9.718 5.927 1.00 97.31 98 LEU A C 1
ATOM 758 O O . LEU A 1 98 ? 12.857 10.409 6.940 1.00 97.31 98 LEU A O 1
ATOM 762 N N . ILE A 1 99 ? 11.898 9.006 5.481 1.00 95.62 99 ILE A N 1
ATOM 763 C CA . ILE A 1 99 ? 10.594 8.992 6.161 1.00 95.62 99 ILE A CA 1
ATOM 764 C C . ILE A 1 99 ? 10.730 8.474 7.593 1.00 95.62 99 ILE A C 1
ATOM 766 O O . ILE A 1 99 ? 10.140 9.066 8.500 1.00 95.62 99 ILE A O 1
ATOM 770 N N . GLN A 1 100 ? 11.548 7.441 7.818 1.00 96.56 100 GLN A N 1
ATOM 771 C CA . GLN A 1 100 ? 11.789 6.910 9.157 1.00 96.56 100 GLN A CA 1
ATOM 772 C C . GLN A 1 100 ? 12.335 7.987 10.102 1.00 96.56 100 GLN A C 1
ATOM 774 O O . GLN A 1 100 ? 11.912 8.044 11.256 1.00 96.56 100 GLN A O 1
ATOM 779 N N . THR A 1 101 ? 13.212 8.880 9.627 1.00 97.38 101 THR A N 1
AT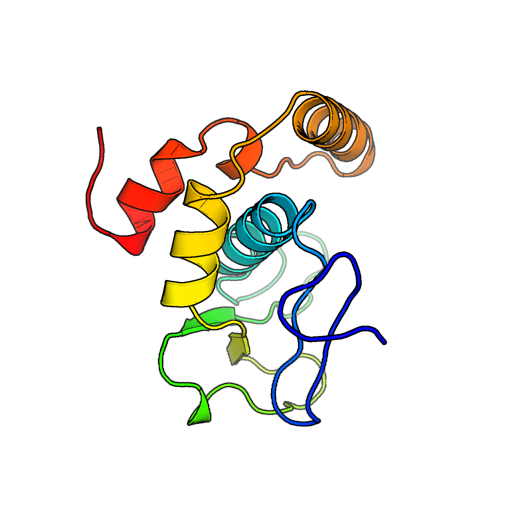OM 780 C CA . THR A 1 101 ? 13.742 9.975 10.465 1.00 97.38 101 THR A CA 1
ATOM 781 C C . THR A 1 101 ? 12.667 10.944 10.963 1.00 97.38 101 THR A C 1
ATOM 783 O O . THR A 1 101 ? 12.846 11.556 12.014 1.00 97.38 101 THR A O 1
ATOM 786 N N . TYR A 1 102 ? 11.541 11.061 10.250 1.00 95.44 102 TYR A N 1
ATOM 787 C CA . TYR A 1 102 ? 10.431 11.944 10.616 1.00 95.44 102 TYR A CA 1
ATOM 788 C C . TYR A 1 102 ? 9.306 11.223 11.363 1.00 95.44 102 TYR A C 1
ATOM 790 O O . TYR A 1 102 ? 8.725 11.793 12.283 1.00 95.44 102 TYR A O 1
ATOM 798 N N . GLN A 1 103 ? 8.961 10.000 10.952 1.00 92.19 103 GLN A N 1
ATOM 799 C CA . GLN A 1 103 ? 7.788 9.279 11.461 1.00 92.19 103 GLN A CA 1
ATOM 800 C C . GLN A 1 103 ? 8.130 8.224 12.520 1.00 92.19 103 GLN A C 1
ATOM 802 O O . GLN A 1 103 ? 7.249 7.782 13.253 1.00 92.19 103 GLN A O 1
ATOM 807 N N . GLY A 1 104 ? 9.395 7.804 12.611 1.00 93.38 104 GLY A N 1
ATOM 808 C CA . GLY A 1 104 ? 9.854 6.765 13.536 1.00 93.38 104 GLY A CA 1
ATOM 809 C C . GLY A 1 104 ? 9.493 5.333 13.124 1.00 93.38 104 GLY A C 1
ATOM 810 O O . GLY A 1 104 ? 9.980 4.387 13.739 1.00 93.38 104 GLY A O 1
ATOM 811 N N . ASN A 1 105 ? 8.689 5.148 12.076 1.00 92.19 105 ASN A N 1
ATOM 812 C CA . ASN A 1 105 ? 8.347 3.855 11.493 1.00 92.19 105 ASN A CA 1
ATOM 813 C C . ASN A 1 105 ? 8.812 3.762 10.031 1.00 92.19 105 ASN A C 1
ATOM 815 O O . ASN A 1 105 ? 9.127 4.760 9.386 1.00 92.19 105 ASN A O 1
ATOM 819 N N . ARG A 1 106 ? 8.896 2.531 9.526 1.00 96.00 106 ARG A N 1
ATOM 820 C CA . ARG A 1 106 ? 9.415 2.203 8.193 1.00 96.00 106 ARG A CA 1
ATOM 821 C C . ARG A 1 106 ? 8.500 1.202 7.506 1.00 96.00 106 ARG A C 1
ATOM 823 O O . ARG A 1 106 ? 7.843 0.409 8.184 1.00 96.00 106 ARG A O 1
ATOM 830 N N . ASN A 1 107 ? 8.450 1.240 6.178 1.00 97.56 107 ASN A N 1
ATOM 831 C CA . ASN A 1 107 ? 7.737 0.229 5.410 1.00 97.56 107 ASN A CA 1
ATOM 832 C C . ASN A 1 107 ? 8.627 -1.023 5.291 1.00 97.56 107 ASN A C 1
ATOM 834 O O . ASN A 1 107 ? 9.620 -0.970 4.560 1.00 97.56 107 ASN A O 1
ATOM 838 N N . PRO A 1 108 ? 8.282 -2.142 5.956 1.00 97.38 108 PRO A N 1
ATOM 839 C CA . PRO A 1 108 ? 9.123 -3.331 5.966 1.00 97.38 108 PRO A CA 1
ATOM 840 C C . PRO A 1 108 ? 9.223 -3.980 4.586 1.00 97.38 108 PRO A C 1
ATOM 842 O O . PRO A 1 108 ? 10.222 -4.618 4.303 1.00 97.38 108 PRO A O 1
ATOM 845 N N . PHE A 1 109 ? 8.258 -3.774 3.686 1.00 98.19 109 PHE A N 1
ATOM 846 C CA . PHE A 1 109 ? 8.283 -4.354 2.339 1.00 98.19 109 PHE A CA 1
ATOM 847 C C . PHE A 1 109 ? 9.248 -3.652 1.377 1.00 98.19 109 PHE A C 1
ATOM 849 O O . PHE A 1 109 ? 9.448 -4.121 0.257 1.00 98.19 109 PHE A O 1
ATOM 856 N N . ILE A 1 110 ? 9.819 -2.512 1.780 1.00 98.00 110 ILE A N 1
ATOM 857 C CA . ILE A 1 110 ? 10.944 -1.889 1.068 1.00 98.00 110 ILE A CA 1
ATOM 858 C C . ILE A 1 110 ? 12.264 -2.552 1.490 1.00 98.00 110 ILE A C 1
ATOM 860 O O . ILE A 1 110 ? 13.161 -2.719 0.666 1.00 98.00 110 ILE A O 1
ATOM 864 N N . ASP A 1 111 ? 12.367 -2.962 2.752 1.00 97.38 111 ASP A N 1
ATOM 865 C CA . ASP A 1 111 ? 13.580 -3.555 3.323 1.00 97.38 111 ASP A CA 1
ATOM 866 C C . ASP A 1 111 ? 13.649 -5.069 3.091 1.00 97.38 111 ASP A C 1
ATOM 868 O O . ASP A 1 111 ? 14.708 -5.602 2.773 1.00 97.38 111 ASP A O 1
ATOM 872 N N . HIS A 1 112 ? 12.492 -5.720 3.198 1.00 97.06 112 HIS A N 1
ATOM 873 C CA . HIS A 1 112 ? 12.252 -7.154 3.089 1.00 97.06 112 HIS A CA 1
ATOM 874 C C . HIS A 1 112 ? 11.110 -7.421 2.094 1.00 97.06 112 HIS A C 1
ATOM 876 O O . HIS A 1 112 ? 9.991 -7.772 2.493 1.00 97.06 112 HIS A O 1
ATOM 882 N N . PRO A 1 113 ? 11.326 -7.190 0.784 1.00 97.25 113 PRO A N 1
ATOM 883 C CA . PRO A 1 113 ? 10.302 -7.435 -0.231 1.00 97.25 113 PRO A CA 1
ATOM 884 C C . PRO A 1 113 ? 9.804 -8.891 -0.239 1.00 97.25 113 PRO A C 1
ATOM 886 O O . PRO A 1 113 ? 8.634 -9.136 -0.523 1.00 97.25 113 PRO A O 1
ATOM 889 N N . GLU A 1 114 ? 10.643 -9.851 0.149 1.00 96.81 114 GLU A N 1
ATOM 890 C CA . GLU A 1 114 ? 10.316 -11.274 0.254 1.00 96.81 114 GLU A CA 1
ATOM 891 C C . GLU A 1 114 ? 9.167 -11.576 1.231 1.00 96.81 114 GLU A C 1
ATOM 893 O O . GLU A 1 114 ? 8.421 -12.540 1.038 1.00 96.81 114 GLU A O 1
ATOM 898 N N . TRP A 1 115 ? 8.936 -10.722 2.237 1.00 97.75 115 TRP A N 1
ATOM 899 C CA . TRP A 1 115 ? 7.841 -10.916 3.193 1.00 97.75 115 TRP A CA 1
ATOM 900 C C . TRP A 1 115 ? 6.460 -10.800 2.552 1.00 97.75 115 TRP A C 1
ATOM 902 O O . TRP A 1 115 ? 5.504 -11.374 3.072 1.00 97.75 115 TRP A O 1
ATOM 912 N N . VAL A 1 116 ? 6.342 -10.131 1.400 1.00 97.81 116 VAL A N 1
ATOM 913 C CA . VAL A 1 116 ? 5.090 -10.098 0.631 1.00 97.81 116 VAL A CA 1
ATOM 914 C C . VAL A 1 116 ? 4.671 -11.518 0.234 1.00 97.81 116 VAL A C 1
ATOM 916 O O . VAL A 1 116 ? 3.516 -11.897 0.429 1.00 97.81 116 VAL A O 1
ATOM 919 N N . GLY A 1 117 ? 5.604 -12.333 -0.268 1.00 96.44 117 GLY A N 1
ATOM 920 C CA . GLY A 1 117 ? 5.327 -13.725 -0.637 1.00 96.44 117 GLY A CA 1
ATOM 921 C C . GLY A 1 117 ? 4.935 -14.576 0.572 1.00 96.44 117 GLY A C 1
ATOM 922 O O . GLY A 1 117 ? 3.995 -15.370 0.501 1.00 96.44 117 GLY A O 1
ATOM 923 N N . CYS A 1 118 ? 5.592 -14.353 1.710 1.00 96.31 118 CYS A N 1
ATOM 924 C CA . CYS A 1 118 ? 5.307 -15.093 2.935 1.00 96.31 118 CYS A CA 1
ATOM 925 C C . CYS A 1 118 ? 3.896 -14.795 3.463 1.00 96.31 118 CYS A C 1
ATOM 927 O O . CYS A 1 118 ? 3.135 -15.722 3.738 1.00 96.31 118 CYS A O 1
ATOM 929 N N . ILE A 1 119 ? 3.515 -13.515 3.525 1.00 96.25 119 ILE A N 1
ATOM 930 C CA . ILE A 1 119 ? 2.228 -13.072 4.081 1.00 96.25 119 ILE A CA 1
ATOM 931 C C . ILE A 1 119 ? 1.059 -13.406 3.146 1.00 96.25 119 ILE A C 1
ATOM 933 O O . ILE A 1 119 ? 0.052 -13.949 3.592 1.00 96.25 119 ILE A O 1
ATOM 937 N N . TYR A 1 120 ? 1.179 -13.104 1.850 1.00 96.50 120 TYR A N 1
ATOM 938 C CA . TYR A 1 120 ? 0.035 -13.158 0.929 1.00 96.50 120 TYR A CA 1
ATOM 939 C C . TYR A 1 120 ? -0.026 -14.416 0.064 1.00 96.50 120 TYR A C 1
ATOM 941 O O . TYR A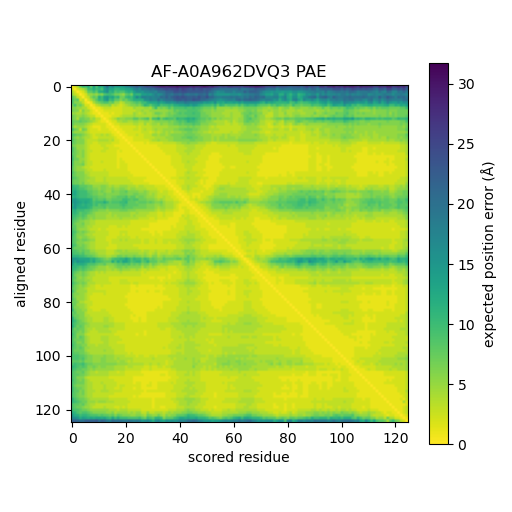 1 120 ? -1.058 -14.680 -0.556 1.00 96.50 120 TYR A O 1
ATOM 949 N N . GLN A 1 121 ? 1.067 -15.175 -0.031 1.00 94.50 121 GLN A N 1
ATOM 950 C CA . GLN A 1 121 ? 1.155 -16.355 -0.899 1.00 94.50 121 GLN A CA 1
ATOM 951 C C . GLN A 1 121 ? 1.583 -17.620 -0.143 1.00 94.50 121 GLN A C 1
ATOM 953 O O . GLN A 1 121 ? 1.592 -18.696 -0.737 1.00 94.50 121 GLN A O 1
ATOM 958 N N . GLY A 1 122 ? 1.918 -17.520 1.150 1.00 93.81 122 GLY A N 1
ATOM 959 C CA . GLY A 1 122 ? 2.403 -18.646 1.951 1.00 93.81 122 GLY A CA 1
ATOM 960 C C . GLY A 1 122 ? 3.780 -19.161 1.517 1.00 93.81 122 GLY A C 1
ATOM 961 O O . GLY A 1 122 ? 4.124 -20.304 1.810 1.00 93.81 122 GLY A O 1
ATOM 962 N N . VAL A 1 123 ? 4.557 -18.344 0.799 1.00 92.06 123 VAL A N 1
ATOM 963 C CA . VAL A 1 123 ? 5.901 -18.683 0.311 1.00 92.06 123 VAL A CA 1
ATOM 964 C C . VAL A 1 123 ? 6.929 -17.881 1.106 1.00 92.06 123 VAL A C 1
ATOM 966 O O . VAL A 1 123 ? 7.189 -16.722 0.798 1.00 92.06 123 VAL A O 1
ATOM 969 N N . CYS A 1 124 ? 7.494 -18.494 2.146 1.00 88.75 124 CYS A N 1
ATOM 970 C CA . CYS A 1 124 ? 8.493 -17.884 3.026 1.00 88.75 124 CYS A CA 1
ATOM 971 C C . CYS A 1 124 ? 9.875 -18.475 2.700 1.00 88.75 124 CYS A C 1
ATOM 973 O O . CYS A 1 124 ? 10.225 -19.528 3.233 1.00 88.75 124 CYS A O 1
ATOM 975 N N . ASN A 1 125 ? 10.610 -17.835 1.786 1.00 67.88 125 ASN A N 1
ATOM 976 C CA . ASN A 1 125 ? 11.969 -18.221 1.383 1.00 67.88 125 ASN A CA 1
ATOM 977 C C . ASN A 1 125 ? 13.001 -17.232 1.916 1.00 67.88 125 ASN A C 1
ATOM 979 O O . ASN A 1 125 ? 12.683 -16.022 1.905 1.00 67.88 125 ASN A O 1
#

pLDDT: mean 92.64, std 7.93, range [57.38, 98.44]

Radius of gyration: 15.54 Å; Cα contacts (8 Å, |Δi|>4): 175; chains: 1; bounding box: 36×31×45 Å

Solvent-accessible surface area (backbone atoms only — not comparable to full-atom values): 7344 Å² total; per-residue (Å²): 122,55,62,88,89,43,94,34,45,38,69,80,90,85,54,80,45,71,24,68,93,46,35,16,62,51,23,44,50,53,56,42,46,31,74,72,26,74,38,57,62,40,92,85,79,69,43,78,39,36,20,34,38,65,33,76,62,65,85,61,51,56,95,70,68,88,82,38,66,65,46,42,45,67,52,41,69,58,34,55,50,26,36,70,78,34,63,87,49,70,70,57,46,53,49,40,57,54,47,24,78,77,70,77,55,69,60,59,49,67,80,42,55,60,53,54,38,31,75,79,67,70,45,78,122

Foldseek 3Di:
DDDPPAQAWDDPPLDTDGGLQCLLVVLLVLVQCQVVQCWDADPPPRDTGAREAEEQPCVQQDDDDPRDNYHYDYRNVSSVVSNVSHDQDPVNVVVQVVVCVVPVDGRVCNVCVQVSCCVPVVDRD

Sequence (125 aa):
SGVYPGNSNWTNGSVFQVWREVKGNVARAMFYMDIRFEGGIHGVSGAAEPDLRLTNDTSLITQTGSNAAVAYMGKLSTLLQWHLDDPVNDTERLRNDLIQTYQGNRNPFIDHPEWVGCIYQGVCN